Protein AF-A0A560PXY0-F1 (afdb_monomer_lite)

pLDDT: mean 94.49, std 5.34, range [70.31, 98.38]

Secondary structure (DSSP, 8-state):
--EEEEE-TTS-EEEEEEEETT--EEE-EESSSEEEEEE-TT-SS-SEEESSHHHHHHHHHHHHHHH-

Structure (mmCIF, N/CA/C/O backbone):
data_AF-A0A560PXY0-F1
#
_entry.id   AF-A0A560PXY0-F1
#
loop_
_atom_site.group_PDB
_atom_site.id
_atom_site.type_symbol
_atom_site.label_atom_id
_atom_site.label_alt_id
_atom_site.label_comp_id
_atom_site.label_asym_id
_atom_site.label_entity_id
_atom_site.label_seq_id
_atom_site.pdbx_PDB_ins_code
_atom_site.Cartn_x
_atom_site.Cartn_y
_atom_site.Cartn_z
_atom_site.occupancy
_atom_site.B_iso_or_equiv
_atom_site.auth_seq_id
_atom_site.auth_comp_id
_atom_site.auth_asym_id
_atom_site.auth_atom_id
_atom_site.pdbx_PDB_model_num
ATOM 1 N N . MET A 1 1 ? 4.052 3.647 11.273 1.00 90.19 1 MET A N 1
ATOM 2 C CA . MET A 1 1 ? 3.232 2.571 10.673 1.00 90.19 1 MET A CA 1
ATOM 3 C C . MET A 1 1 ? 4.067 1.313 10.473 1.00 90.19 1 MET A C 1
ATOM 5 O O . MET A 1 1 ? 5.158 1.420 9.922 1.00 90.19 1 MET A O 1
ATOM 9 N N . LYS A 1 2 ? 3.608 0.141 10.924 1.00 94.94 2 LYS A N 1
ATOM 10 C CA . LYS A 1 2 ? 4.310 -1.143 10.711 1.00 94.94 2 LYS A CA 1
ATOM 11 C C . LYS A 1 2 ? 3.807 -1.837 9.451 1.00 94.94 2 LYS A C 1
ATOM 13 O O . LYS A 1 2 ? 2.619 -1.782 9.159 1.00 94.94 2 LYS A O 1
ATOM 18 N N . TRP A 1 3 ? 4.711 -2.462 8.698 1.00 96.19 3 TRP A N 1
ATOM 19 C CA . TRP A 1 3 ? 4.400 -3.150 7.442 1.00 96.19 3 TRP A CA 1
ATOM 20 C C . TRP A 1 3 ? 4.807 -4.620 7.554 1.00 96.19 3 TRP A C 1
ATOM 22 O O . TRP A 1 3 ? 5.965 -4.927 7.838 1.00 96.19 3 TRP A O 1
ATOM 32 N N . ALA A 1 4 ? 3.865 -5.525 7.317 1.00 97.00 4 ALA A N 1
ATOM 33 C CA . ALA A 1 4 ? 4.107 -6.960 7.236 1.00 97.00 4 ALA A CA 1
ATOM 34 C C . ALA A 1 4 ? 4.140 -7.410 5.772 1.00 97.00 4 ALA A C 1
ATOM 36 O O . ALA A 1 4 ? 3.472 -6.823 4.923 1.00 97.00 4 ALA A O 1
ATOM 37 N N . VAL A 1 5 ? 4.894 -8.467 5.464 1.00 97.31 5 VAL A N 1
ATOM 38 C CA . VAL A 1 5 ? 4.863 -9.079 4.125 1.00 97.31 5 VAL A CA 1
ATOM 39 C C . VAL A 1 5 ? 3.459 -9.596 3.816 1.00 97.31 5 VAL A C 1
ATOM 41 O O . VAL A 1 5 ? 2.859 -10.304 4.630 1.00 97.31 5 VAL A O 1
ATOM 44 N N . LYS A 1 6 ? 2.928 -9.257 2.639 1.00 95.94 6 LYS A N 1
ATOM 45 C CA . LYS A 1 6 ? 1.641 -9.786 2.192 1.00 95.94 6 LYS A CA 1
ATOM 46 C C . LYS A 1 6 ? 1.811 -11.250 1.801 1.00 95.94 6 LYS A C 1
ATOM 48 O O . LYS A 1 6 ? 2.780 -11.620 1.138 1.00 95.94 6 LYS A O 1
ATOM 53 N N . ARG A 1 7 ? 0.862 -12.087 2.211 1.00 95.88 7 ARG A N 1
ATOM 54 C CA . ARG A 1 7 ? 0.781 -13.491 1.802 1.00 95.88 7 ARG A CA 1
ATOM 55 C C . ARG A 1 7 ? -0.481 -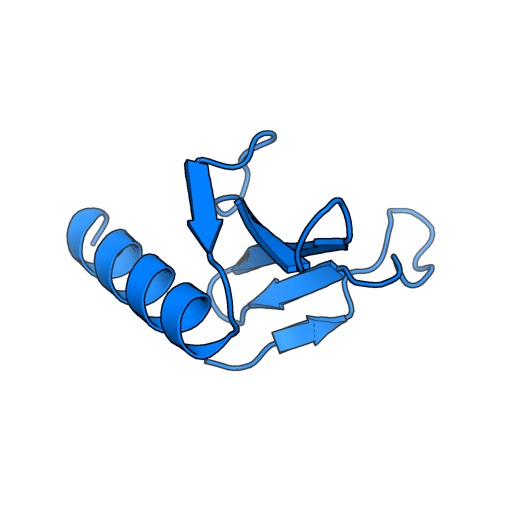13.709 0.979 1.00 95.88 7 ARG A C 1
ATOM 57 O O . ARG A 1 7 ? -1.503 -13.084 1.255 1.00 95.88 7 ARG A O 1
ATOM 64 N N . ASN A 1 8 ? -0.394 -14.558 -0.039 1.00 92.38 8 ASN A N 1
ATOM 65 C CA . ASN A 1 8 ? -1.553 -14.976 -0.820 1.00 92.38 8 ASN A CA 1
A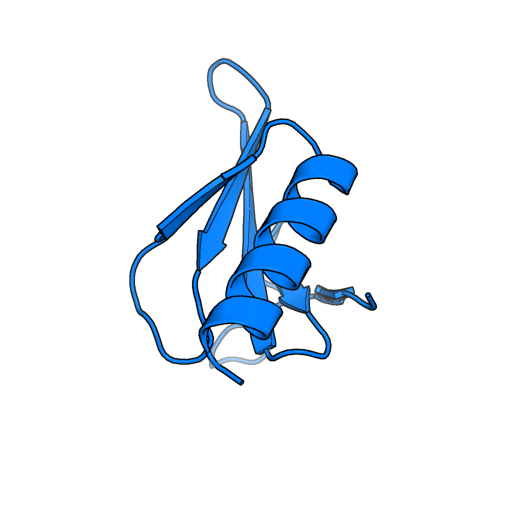TOM 66 C C . ASN A 1 8 ? -2.402 -15.999 -0.036 1.00 92.38 8 ASN A C 1
ATOM 68 O O . ASN A 1 8 ? -2.076 -16.364 1.096 1.00 92.38 8 ASN A O 1
ATOM 72 N N . ARG A 1 9 ? -3.495 -16.471 -0.649 1.00 91.19 9 ARG A N 1
ATOM 73 C CA . ARG A 1 9 ? -4.413 -17.454 -0.049 1.00 91.19 9 ARG A CA 1
ATOM 74 C C . ARG A 1 9 ? -3.719 -18.755 0.370 1.00 91.19 9 ARG A C 1
ATOM 76 O O . ARG A 1 9 ? -4.110 -19.348 1.368 1.00 91.19 9 ARG A O 1
ATOM 83 N N . ASP A 1 10 ? -2.675 -19.148 -0.351 1.00 95.31 10 ASP A N 1
ATOM 84 C CA . ASP A 1 10 ? -1.891 -20.358 -0.088 1.00 95.31 10 ASP A CA 1
ATOM 85 C C . ASP A 1 10 ? -0.773 -20.121 0.947 1.00 95.31 10 ASP A C 1
ATOM 87 O O . ASP A 1 10 ? 0.083 -20.976 1.168 1.00 95.31 10 ASP A O 1
ATOM 91 N N . GLY A 1 11 ? -0.740 -18.940 1.577 1.00 93.81 11 GLY A N 1
ATOM 92 C CA . GLY A 1 11 ? 0.254 -18.559 2.581 1.00 93.81 11 GLY A CA 1
ATOM 93 C C . GLY A 1 11 ? 1.625 -18.181 2.009 1.00 93.81 11 GLY A C 1
ATOM 94 O O . GLY A 1 11 ? 2.548 -17.870 2.775 1.00 93.81 11 GLY A O 1
ATOM 95 N N . GLN A 1 12 ? 1.779 -18.164 0.686 1.00 96.19 12 GLN A N 1
ATOM 96 C CA . GLN A 1 12 ? 3.027 -17.809 0.016 1.00 96.19 12 GLN A CA 1
ATOM 97 C C . GLN A 1 12 ? 3.237 -16.298 0.035 1.00 96.19 12 GLN A C 1
ATOM 99 O O . GLN A 1 12 ? 2.288 -15.524 -0.080 1.00 96.19 12 GLN A O 1
ATOM 104 N N . VAL A 1 13 ? 4.492 -15.868 0.172 1.00 96.62 13 VAL A N 1
ATOM 105 C CA . VAL A 1 13 ? 4.844 -14.443 0.142 1.00 96.62 13 VAL A CA 1
ATOM 106 C C . VAL A 1 13 ? 4.537 -13.874 -1.238 1.00 96.62 13 VAL A C 1
ATOM 108 O O . VAL A 1 13 ? 5.067 -14.342 -2.244 1.00 96.62 13 VAL A O 1
ATOM 111 N N . GLN A 1 14 ? 3.7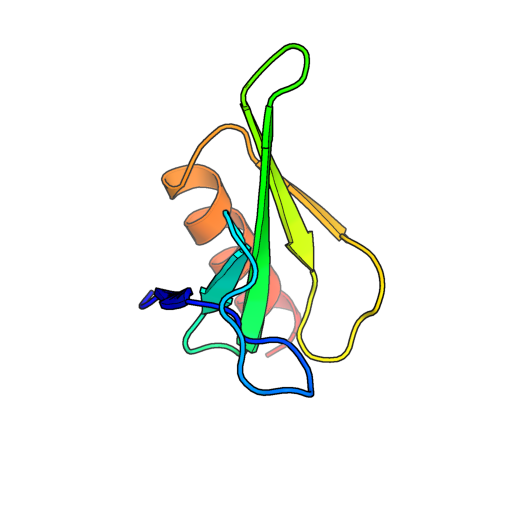20 -12.827 -1.271 1.00 95.00 14 GLN A N 1
ATOM 112 C CA . GLN A 1 14 ? 3.523 -12.028 -2.465 1.00 95.00 14 GLN A CA 1
ATOM 113 C C . GLN A 1 14 ? 4.652 -11.001 -2.529 1.00 95.00 14 GLN A C 1
ATOM 115 O O . GLN A 1 14 ? 4.735 -10.095 -1.698 1.00 95.00 14 GLN A O 1
ATOM 120 N N . GLN A 1 15 ? 5.567 -11.191 -3.480 1.00 93.88 15 GLN A N 1
ATOM 121 C CA . GLN A 1 15 ? 6.746 -10.340 -3.603 1.00 93.88 15 GLN A CA 1
ATOM 122 C C . GLN A 1 15 ? 6.354 -8.872 -3.774 1.00 93.88 15 GLN A C 1
ATOM 124 O O . GLN A 1 15 ? 5.369 -8.554 -4.441 1.00 93.88 15 GLN A O 1
ATOM 129 N N . ASN A 1 16 ? 7.150 -7.989 -3.166 1.00 94.81 16 ASN A N 1
ATOM 130 C CA . ASN A 1 16 ? 6.990 -6.538 -3.260 1.00 94.81 16 ASN A CA 1
ATOM 131 C C . ASN A 1 16 ? 5.594 -6.041 -2.850 1.00 94.81 16 ASN A C 1
ATOM 133 O O . ASN A 1 16 ? 5.128 -5.017 -3.340 1.00 94.81 16 ASN A O 1
ATOM 137 N N . CYS A 1 17 ? 4.910 -6.786 -1.981 1.00 96.81 17 CYS A N 1
ATOM 138 C CA . CYS A 1 17 ? 3.606 -6.430 -1.448 1.00 96.81 17 CYS A CA 1
ATOM 139 C C . CYS A 1 17 ? 3.626 -6.519 0.078 1.00 96.81 17 CYS A C 1
ATOM 141 O O . CYS A 1 17 ? 4.132 -7.482 0.664 1.00 96.81 17 CYS A O 1
ATOM 143 N N . TRP A 1 18 ? 3.019 -5.532 0.723 1.00 98.00 18 TRP A N 1
ATOM 144 C CA . TRP A 1 18 ? 2.943 -5.410 2.171 1.00 98.00 18 TRP A CA 1
ATOM 145 C C . TRP A 1 18 ? 1.526 -5.069 2.618 1.00 98.00 18 TRP A C 1
ATOM 147 O O . TRP A 1 18 ? 0.731 -4.528 1.847 1.00 98.00 18 TRP A O 1
ATOM 157 N N . ILE A 1 19 ? 1.223 -5.398 3.870 1.00 97.81 19 ILE A N 1
ATOM 158 C CA . ILE A 1 19 ? 0.008 -4.980 4.569 1.00 97.81 19 ILE A CA 1
ATOM 159 C C . ILE A 1 19 ? 0.427 -4.139 5.775 1.00 97.81 19 ILE A C 1
ATOM 161 O O . ILE A 1 19 ? 1.311 -4.547 6.534 1.00 97.81 19 ILE A O 1
ATOM 165 N N . THR A 1 20 ? -0.173 -2.963 5.940 1.00 97.81 20 THR A N 1
ATOM 166 C CA . THR A 1 20 ? 0.071 -2.094 7.098 1.00 97.81 20 THR A CA 1
ATOM 167 C C . THR A 1 20 ? -0.669 -2.601 8.339 1.00 97.81 20 THR A C 1
ATOM 169 O O . THR A 1 20 ? -1.627 -3.364 8.238 1.00 97.81 20 THR A O 1
ATOM 172 N N . ASP A 1 21 ? -0.269 -2.158 9.529 1.00 96.75 21 ASP A N 1
ATOM 173 C CA . ASP A 1 21 ? -1.012 -2.398 10.780 1.00 96.75 21 ASP A CA 1
ATOM 174 C C . ASP A 1 21 ? -2.446 -1.830 10.763 1.00 96.75 21 ASP A C 1
ATOM 176 O O . ASP A 1 21 ? -3.312 -2.337 11.472 1.00 96.75 21 ASP A O 1
ATOM 180 N N . SER A 1 22 ? -2.716 -0.847 9.901 1.00 95.88 22 SER A N 1
ATOM 181 C CA . SER A 1 22 ? -4.052 -0.323 9.588 1.00 95.88 22 SER A CA 1
ATOM 182 C C . SER A 1 22 ? -4.793 -1.071 8.461 1.00 95.88 22 SER A C 1
ATOM 184 O O . SER A 1 22 ? -5.893 -0.673 8.086 1.00 95.88 22 SER A O 1
ATOM 186 N N . GLY A 1 23 ? -4.218 -2.144 7.907 1.00 96.75 23 GLY A N 1
ATOM 187 C CA . GLY A 1 23 ? -4.859 -3.028 6.923 1.00 96.75 23 GLY A CA 1
ATOM 188 C C . GLY A 1 23 ? -4.747 -2.600 5.455 1.00 96.75 23 GLY A C 1
ATOM 189 O O . GLY A 1 23 ? -5.305 -3.271 4.584 1.00 96.75 23 GLY A O 1
ATOM 190 N N . TYR A 1 24 ? -4.034 -1.515 5.147 1.00 98.19 24 TYR A N 1
ATOM 191 C CA . TYR A 1 24 ? -3.825 -1.073 3.767 1.00 98.19 24 TYR A CA 1
ATOM 192 C C . TYR A 1 24 ? -2.866 -2.021 3.062 1.00 98.19 24 TYR A C 1
ATOM 194 O O . TYR A 1 24 ? -1.878 -2.466 3.646 1.00 98.19 24 TYR A O 1
ATOM 202 N N . THR A 1 25 ? -3.126 -2.305 1.788 1.00 98.25 25 THR A N 1
ATOM 203 C CA . THR A 1 25 ? -2.156 -3.002 0.939 1.00 98.25 25 THR A CA 1
ATOM 204 C C . THR A 1 25 ? -1.296 -1.981 0.212 1.00 98.25 25 THR A C 1
ATOM 206 O O . THR A 1 25 ? -1.818 -1.076 -0.438 1.00 98.25 25 THR A O 1
ATOM 209 N N . VAL A 1 26 ? 0.017 -2.182 0.263 1.00 97.88 26 VAL A N 1
ATOM 210 C CA . VAL A 1 26 ? 0.997 -1.425 -0.515 1.00 97.88 26 VAL A CA 1
ATOM 211 C C . VAL A 1 26 ? 1.733 -2.403 -1.414 1.00 97.88 26 VAL A C 1
ATOM 213 O O . VAL A 1 26 ? 2.283 -3.389 -0.925 1.00 97.88 26 VAL A O 1
ATOM 216 N N . ALA A 1 27 ? 1.744 -2.150 -2.716 1.00 97.06 27 ALA A N 1
ATOM 217 C CA . ALA A 1 27 ? 2.594 -2.868 -3.662 1.00 97.06 27 ALA A CA 1
ATOM 218 C C . ALA A 1 27 ? 3.733 -1.953 -4.120 1.00 97.06 27 ALA A C 1
ATOM 220 O O . ALA A 1 27 ? 3.589 -0.741 -4.068 1.00 97.06 27 ALA A O 1
ATOM 221 N N . GLU A 1 28 ? 4.850 -2.503 -4.581 1.00 95.56 28 GLU A N 1
ATOM 222 C CA . GLU A 1 28 ? 5.878 -1.757 -5.310 1.00 95.56 28 GLU A CA 1
ATOM 223 C C . GLU A 1 28 ? 5.879 -2.221 -6.770 1.00 95.56 28 GLU A C 1
ATOM 225 O O . GLU A 1 28 ? 6.115 -3.392 -7.077 1.00 95.56 28 GLU A O 1
ATOM 230 N N . CYS A 1 29 ? 5.621 -1.284 -7.679 1.00 90.62 29 CYS A N 1
ATOM 231 C CA . CYS A 1 29 ? 5.717 -1.473 -9.120 1.00 90.62 29 CYS A CA 1
ATOM 232 C C . CYS A 1 29 ? 6.888 -0.646 -9.654 1.00 90.62 29 CYS A C 1
ATOM 234 O O . CYS A 1 29 ? 7.056 0.511 -9.277 1.00 90.62 29 CYS A O 1
ATOM 236 N N . ARG A 1 30 ? 7.702 -1.222 -10.543 1.00 81.50 30 ARG A N 1
ATOM 237 C CA . ARG A 1 30 ? 8.931 -0.586 -11.043 1.00 81.50 30 ARG A CA 1
ATOM 238 C C . ARG A 1 30 ? 8.896 -0.379 -12.553 1.00 81.50 30 ARG A C 1
ATOM 240 O O . ARG A 1 30 ? 9.649 -1.057 -13.233 1.00 81.50 30 ARG A O 1
ATOM 247 N N . LEU A 1 31 ? 8.038 0.497 -13.087 1.00 77.81 31 LEU A N 1
ATOM 248 C CA . LEU A 1 31 ? 8.065 0.867 -14.515 1.00 77.81 31 LEU A CA 1
ATOM 249 C C . LEU A 1 31 ? 7.372 2.225 -14.766 1.00 77.81 31 LEU A C 1
ATOM 251 O O . LEU A 1 31 ? 6.190 2.343 -14.443 1.00 77.81 31 LEU A O 1
ATOM 255 N N . PRO A 1 32 ? 8.026 3.224 -15.398 1.00 81.31 32 PRO A N 1
ATOM 256 C CA . PRO A 1 32 ? 9.477 3.402 -15.597 1.00 81.31 32 PRO A CA 1
ATOM 257 C C . PRO A 1 32 ? 10.217 3.819 -14.310 1.00 81.31 32 PRO A C 1
ATOM 259 O O . PRO A 1 32 ? 11.422 3.630 -14.200 1.00 81.31 32 PRO A O 1
ATOM 262 N N . GLU A 1 33 ? 9.491 4.335 -13.320 1.00 85.25 33 GLU A N 1
ATOM 263 C CA . GLU A 1 33 ? 9.994 4.682 -11.991 1.00 85.25 33 GLU A CA 1
ATOM 264 C C . GLU A 1 33 ? 9.316 3.805 -10.935 1.00 85.25 33 GLU A C 1
ATOM 266 O O . GLU A 1 33 ? 8.239 3.249 -11.174 1.00 85.25 33 GLU A O 1
ATOM 271 N N . ALA A 1 34 ? 9.929 3.687 -9.755 1.00 85.25 34 ALA A N 1
ATOM 272 C CA . ALA A 1 34 ? 9.269 3.050 -8.626 1.00 85.25 34 ALA A CA 1
ATOM 273 C C . ALA A 1 34 ? 8.006 3.844 -8.257 1.00 85.25 34 ALA A C 1
ATOM 275 O O . ALA A 1 34 ? 8.036 5.067 -8.073 1.00 85.25 34 ALA A O 1
ATOM 276 N N . ARG A 1 35 ? 6.885 3.136 -8.180 1.00 93.75 35 ARG A N 1
ATOM 277 C CA . ARG A 1 35 ? 5.625 3.636 -7.647 1.00 93.75 35 ARG A CA 1
ATOM 278 C C . ARG A 1 35 ? 5.056 2.624 -6.677 1.00 93.75 35 ARG A C 1
ATOM 280 O O . ARG A 1 35 ? 5.205 1.416 -6.858 1.00 93.75 35 ARG A O 1
ATOM 287 N N . TYR A 1 36 ? 4.362 3.142 -5.680 1.00 96.88 36 TYR A N 1
ATOM 288 C CA . TYR A 1 36 ? 3.708 2.373 -4.645 1.00 96.88 36 TYR A CA 1
ATOM 289 C C . TYR A 1 36 ? 2.195 2.560 -4.751 1.00 96.88 36 TYR A C 1
ATOM 291 O O . TYR A 1 36 ? 1.677 3.546 -4.224 1.00 96.88 36 TYR A O 1
ATOM 299 N N . PRO A 1 37 ? 1.469 1.675 -5.460 1.00 97.06 37 PRO A N 1
ATOM 300 C CA . PRO A 1 37 ? 0.015 1.663 -5.418 1.00 97.06 37 PRO A CA 1
ATOM 301 C C . PRO A 1 37 ? -0.477 1.327 -4.007 1.00 97.06 37 PRO A C 1
ATOM 303 O O . PRO A 1 37 ? -0.035 0.346 -3.402 1.00 97.06 37 PRO A O 1
ATOM 306 N N . ILE A 1 38 ? -1.417 2.124 -3.504 1.00 98.06 38 ILE A N 1
ATOM 307 C CA . ILE A 1 38 ? -1.981 2.006 -2.156 1.00 98.06 38 ILE A CA 1
ATOM 308 C C . ILE A 1 38 ? -3.456 1.635 -2.280 1.00 98.06 38 ILE A C 1
ATOM 310 O O . ILE A 1 38 ? -4.234 2.343 -2.921 1.00 98.06 38 ILE A O 1
ATOM 314 N N . THR A 1 39 ? -3.847 0.526 -1.660 1.00 98.38 39 THR A N 1
ATOM 315 C CA . THR A 1 39 ? -5.217 -0.008 -1.679 1.00 98.38 39 THR A CA 1
ATOM 316 C C . THR A 1 39 ? -5.784 -0.025 -0.264 1.00 98.38 39 THR A C 1
ATOM 318 O O . THR A 1 39 ? -5.112 -0.483 0.665 1.00 98.38 39 THR A O 1
ATOM 321 N N . ARG A 1 40 ? -7.015 0.475 -0.097 1.00 98.12 40 ARG A N 1
ATOM 322 C CA . ARG A 1 40 ? -7.706 0.510 1.202 1.00 98.12 40 ARG A CA 1
ATOM 323 C C . ARG A 1 40 ? -7.995 -0.900 1.735 1.00 98.12 40 ARG A C 1
ATOM 325 O O . ARG A 1 40 ? -8.108 -1.835 0.937 1.00 98.12 40 ARG A O 1
ATOM 332 N N . PRO A 1 41 ? -8.174 -1.064 3.058 1.00 96.75 41 PRO A N 1
ATOM 333 C CA . PRO A 1 41 ? -8.652 -2.320 3.626 1.00 96.75 41 PRO A CA 1
ATOM 334 C C . PRO A 1 41 ? -9.959 -2.767 2.955 1.00 96.75 41 PRO A C 1
ATOM 336 O O . PRO A 1 41 ? -10.916 -2.001 2.879 1.00 96.75 41 PRO A O 1
ATOM 339 N N . GLY A 1 42 ? -9.988 -3.999 2.445 1.00 94.38 42 GLY A N 1
ATOM 340 C CA . GLY A 1 42 ? -11.166 -4.580 1.788 1.00 94.38 42 GLY A CA 1
ATOM 341 C C . GLY A 1 42 ? -11.472 -4.064 0.375 1.00 94.38 42 GLY A C 1
ATOM 342 O O . GLY A 1 42 ? -12.447 -4.517 -0.213 1.00 94.38 42 GLY A O 1
ATOM 343 N N . ALA A 1 43 ? -10.669 -3.149 -0.177 1.00 96.38 43 ALA A N 1
ATOM 344 C CA . ALA A 1 43 ? -10.819 -2.694 -1.557 1.00 96.38 43 ALA A CA 1
ATOM 345 C C . ALA A 1 43 ? -10.005 -3.559 -2.532 1.00 96.38 43 ALA A C 1
ATOM 347 O O . ALA A 1 43 ? -8.945 -4.079 -2.183 1.00 96.38 43 ALA A O 1
ATOM 348 N N . ASP A 1 44 ? -10.475 -3.639 -3.778 1.00 93.56 44 ASP A N 1
ATOM 349 C CA . ASP A 1 44 ? -9.816 -4.411 -4.840 1.00 93.56 44 ASP A CA 1
ATOM 350 C C . ASP A 1 44 ? -8.863 -3.572 -5.708 1.00 93.56 44 ASP A C 1
ATOM 352 O O . ASP A 1 44 ? -7.997 -4.124 -6.387 1.00 93.56 44 ASP A O 1
ATOM 356 N N . LEU A 1 45 ? -9.003 -2.239 -5.699 1.00 95.88 45 LEU A N 1
ATOM 357 C CA . LEU A 1 45 ? -8.244 -1.327 -6.560 1.00 95.88 45 LEU A CA 1
ATOM 358 C C . LEU A 1 45 ? -7.485 -0.256 -5.761 1.00 95.88 45 LEU A C 1
ATOM 360 O O . LEU A 1 45 ? -8.018 0.261 -4.771 1.00 95.88 45 LEU A O 1
ATOM 364 N N . PRO A 1 46 ? -6.276 0.139 -6.212 1.00 97.19 46 PRO A N 1
ATOM 365 C CA . PRO A 1 46 ? -5.557 1.259 -5.625 1.00 97.19 46 PRO A CA 1
ATOM 366 C C . PRO A 1 46 ? -6.353 2.561 -5.721 1.00 97.19 46 PRO A C 1
ATOM 368 O O . PRO A 1 46 ? -6.961 2.851 -6.750 1.00 97.19 46 PRO A O 1
ATOM 371 N N . PHE A 1 47 ? -6.298 3.375 -4.670 1.00 97.38 47 PHE A N 1
ATOM 372 C CA . PHE A 1 47 ? -6.880 4.723 -4.671 1.00 97.38 47 PHE A CA 1
ATOM 373 C C . PHE A 1 47 ? -5.822 5.825 -4.815 1.00 97.38 47 PHE A C 1
ATOM 375 O O . PHE A 1 47 ? -6.168 6.972 -5.090 1.00 97.38 47 PHE A O 1
ATOM 382 N N . ALA A 1 48 ? -4.545 5.487 -4.613 1.00 97.25 48 ALA A N 1
ATOM 383 C CA . ALA A 1 48 ? -3.424 6.413 -4.686 1.00 97.25 48 ALA A CA 1
ATOM 384 C C . ALA A 1 48 ? -2.138 5.707 -5.137 1.00 97.25 48 ALA A C 1
ATOM 386 O O . ALA A 1 48 ? -2.008 4.485 -5.030 1.00 97.25 48 ALA A O 1
ATOM 387 N N . TYR A 1 49 ? -1.182 6.504 -5.614 1.00 96.19 49 TYR A N 1
ATOM 388 C CA . TYR A 1 49 ? 0.145 6.066 -6.037 1.00 96.19 49 TYR A CA 1
ATOM 389 C C . TYR A 1 49 ? 1.185 6.998 -5.424 1.00 96.19 49 TYR A C 1
ATOM 391 O O . TYR A 1 49 ? 1.138 8.202 -5.665 1.00 96.19 49 TYR A O 1
ATOM 399 N N . ALA A 1 50 ? 2.121 6.441 -4.665 1.00 96.31 50 ALA A N 1
ATOM 400 C CA . ALA A 1 50 ? 3.231 7.181 -4.071 1.00 96.31 50 ALA A CA 1
ATOM 401 C C . ALA A 1 50 ? 4.548 6.906 -4.808 1.00 96.31 50 ALA A C 1
ATOM 403 O O . ALA A 1 50 ? 4.709 5.865 -5.446 1.00 96.31 50 ALA A O 1
ATOM 404 N N . LYS A 1 51 ? 5.506 7.822 -4.720 1.00 94.62 51 LYS A N 1
ATOM 405 C CA . LYS A 1 51 ? 6.859 7.698 -5.281 1.00 94.62 51 LYS A CA 1
ATOM 406 C C . LYS A 1 51 ? 7.837 7.006 -4.329 1.00 94.62 51 LYS A C 1
ATOM 408 O O . LYS A 1 51 ? 8.790 6.377 -4.778 1.00 94.62 51 LYS A O 1
ATOM 413 N N . ASP A 1 52 ? 7.586 7.085 -3.027 1.00 94.50 52 ASP A N 1
ATOM 414 C CA . ASP A 1 52 ? 8.438 6.539 -1.975 1.00 94.50 52 ASP A CA 1
ATOM 415 C C . ASP A 1 52 ? 7.611 6.122 -0.748 1.00 94.50 5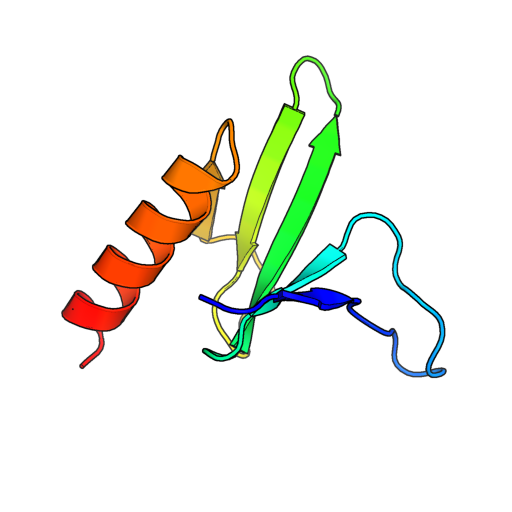2 ASP A C 1
ATOM 417 O O . ASP A 1 52 ? 6.391 6.281 -0.707 1.00 94.50 52 ASP A O 1
ATOM 421 N N . ARG A 1 53 ? 8.278 5.531 0.248 1.00 94.56 53 ARG A N 1
ATOM 422 C CA . ARG A 1 53 ? 7.619 5.011 1.453 1.00 94.56 53 ARG A CA 1
ATOM 423 C C . ARG A 1 53 ? 7.090 6.104 2.377 1.00 94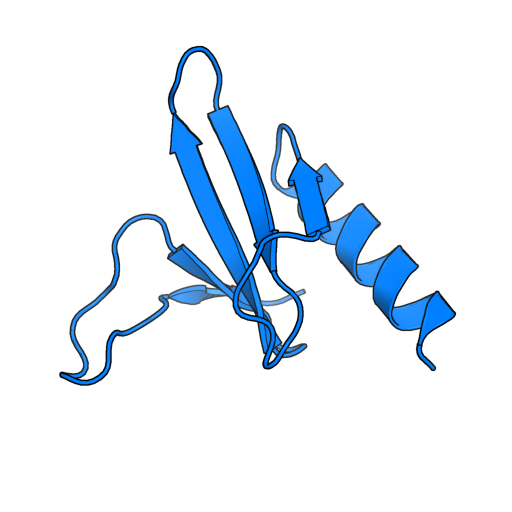.56 53 ARG A C 1
ATOM 425 O O . ARG A 1 53 ? 6.080 5.869 3.035 1.00 94.56 53 ARG A O 1
ATOM 432 N N . ASP A 1 54 ? 7.746 7.255 2.431 1.00 96.44 54 ASP A N 1
ATOM 433 C CA . ASP A 1 54 ? 7.322 8.352 3.302 1.00 96.44 54 ASP A CA 1
ATOM 434 C C . ASP A 1 54 ? 6.013 8.950 2.779 1.00 96.44 54 ASP A C 1
ATOM 436 O O . ASP A 1 54 ? 5.073 9.176 3.541 1.00 96.44 54 ASP A O 1
ATOM 440 N N . GLU A 1 55 ? 5.894 9.086 1.457 1.00 97.44 55 GLU A N 1
ATOM 441 C CA . GLU A 1 55 ? 4.662 9.503 0.795 1.00 97.44 55 GLU A CA 1
ATOM 442 C C . GLU A 1 55 ? 3.540 8.463 0.959 1.00 97.44 55 GLU A C 1
ATOM 444 O O . GLU A 1 55 ? 2.386 8.846 1.155 1.00 97.44 55 GLU A O 1
ATOM 449 N N . VAL A 1 56 ? 3.851 7.157 0.985 1.00 97.81 56 VAL A N 1
ATOM 450 C CA . VAL A 1 56 ? 2.853 6.129 1.347 1.00 97.81 56 VAL A CA 1
ATOM 451 C C . VAL A 1 56 ? 2.299 6.364 2.752 1.00 97.81 56 VAL A C 1
ATOM 453 O O . VAL A 1 56 ? 1.083 6.319 2.941 1.00 97.81 56 VAL A O 1
ATOM 456 N N . ILE A 1 57 ? 3.171 6.605 3.735 1.00 97.88 57 ILE A N 1
ATOM 457 C CA . ILE A 1 57 ? 2.757 6.828 5.127 1.00 97.88 57 ILE A CA 1
ATOM 458 C C . ILE A 1 57 ? 1.867 8.071 5.215 1.00 97.88 57 ILE A C 1
ATOM 460 O O . ILE A 1 57 ? 0.763 7.978 5.750 1.00 97.88 57 ILE A O 1
ATOM 464 N N . ALA A 1 58 ? 2.299 9.187 4.622 1.00 98.12 58 ALA A N 1
ATOM 465 C CA . ALA A 1 58 ? 1.547 10.439 4.630 1.00 98.12 58 ALA A CA 1
ATOM 466 C C . ALA A 1 58 ? 0.145 10.287 4.010 1.00 98.12 58 ALA A C 1
ATOM 468 O O . ALA A 1 58 ? -0.840 10.765 4.574 1.00 98.12 58 ALA A O 1
ATOM 469 N N . ILE A 1 59 ? 0.034 9.579 2.879 1.00 98.31 59 ILE A N 1
ATOM 470 C CA . ILE A 1 59 ? -1.256 9.327 2.221 1.00 98.31 59 ILE A CA 1
ATOM 471 C C . ILE A 1 59 ? -2.180 8.492 3.112 1.00 98.31 59 ILE A C 1
ATOM 473 O O . ILE A 1 59 ? -3.364 8.811 3.230 1.00 98.31 59 ILE A O 1
ATOM 477 N N . ILE A 1 60 ? -1.668 7.431 3.742 1.00 98.19 60 ILE A N 1
ATOM 478 C CA . ILE A 1 60 ? -2.491 6.566 4.597 1.00 98.19 60 ILE A CA 1
ATOM 479 C C . ILE A 1 60 ? -2.946 7.318 5.854 1.00 98.19 60 ILE A C 1
ATOM 481 O O . ILE A 1 60 ? -4.105 7.198 6.242 1.00 98.19 60 ILE A O 1
ATOM 485 N N . GLU A 1 61 ? -2.081 8.114 6.483 1.00 97.69 61 GLU A N 1
ATOM 486 C CA . GLU A 1 61 ? -2.445 8.931 7.651 1.00 97.69 61 GLU A CA 1
ATOM 487 C C . GLU A 1 61 ? -3.519 9.976 7.312 1.00 97.69 61 GLU A C 1
ATOM 489 O O . GLU A 1 61 ? -4.476 10.169 8.073 1.00 97.69 61 GLU A O 1
ATOM 494 N N . GLN A 1 62 ? -3.418 10.600 6.135 1.00 97.94 62 GLN A N 1
ATOM 495 C CA . GLN A 1 62 ? -4.445 11.509 5.636 1.00 97.94 62 GLN A CA 1
ATOM 496 C C . GLN A 1 62 ? -5.775 10.786 5.368 1.00 97.94 62 GLN A C 1
ATOM 498 O O . GLN A 1 62 ? -6.831 11.320 5.708 1.00 97.94 62 GLN A O 1
ATOM 503 N N . ASP A 1 63 ? -5.747 9.593 4.764 1.00 97.69 63 ASP A N 1
ATOM 504 C CA . ASP A 1 63 ? -6.961 8.814 4.484 1.00 97.69 63 ASP A CA 1
ATOM 505 C C . ASP A 1 63 ? -7.651 8.365 5.778 1.00 97.69 63 ASP A C 1
ATOM 507 O O . ASP A 1 63 ? -8.847 8.595 5.940 1.00 97.69 63 ASP A O 1
ATOM 511 N N . LEU A 1 64 ? -6.881 7.849 6.745 1.00 96.31 64 LEU A N 1
ATOM 512 C CA . LEU A 1 64 ? -7.374 7.465 8.070 1.00 96.31 64 LEU A CA 1
ATOM 513 C C . LEU A 1 64 ? -8.079 8.624 8.782 1.00 96.31 64 LEU A C 1
ATOM 515 O O . LEU A 1 64 ? -9.150 8.425 9.348 1.00 96.31 64 LEU A O 1
ATOM 519 N N . THR A 1 65 ? -7.518 9.834 8.709 1.00 95.69 65 THR A N 1
ATOM 520 C CA . THR A 1 65 ? -8.112 11.039 9.316 1.00 95.69 65 THR A CA 1
ATOM 521 C C . THR A 1 65 ? -9.442 11.430 8.662 1.00 95.69 65 THR A C 1
ATOM 523 O O . THR A 1 65 ? -10.296 12.019 9.314 1.00 95.69 65 THR A O 1
ATOM 526 N N . ARG A 1 66 ? -9.643 11.117 7.374 1.00 91.12 66 ARG A N 1
ATOM 527 C CA . ARG A 1 66 ? -10.886 11.426 6.642 1.00 91.12 66 ARG A CA 1
ATOM 528 C C . ARG A 1 66 ? -11.994 10.400 6.865 1.00 91.12 66 ARG A C 1
ATOM 530 O O . ARG A 1 66 ? -13.151 10.718 6.606 1.00 91.12 66 ARG A O 1
ATOM 537 N N . THR A 1 67 ? -11.638 9.177 7.248 1.00 81.75 67 THR A N 1
ATOM 538 C CA . THR A 1 67 ? -12.577 8.059 7.436 1.00 81.75 67 THR A CA 1
ATOM 539 C C . THR A 1 67 ? -12.889 7.756 8.904 1.00 81.75 67 THR A C 1
ATOM 541 O O 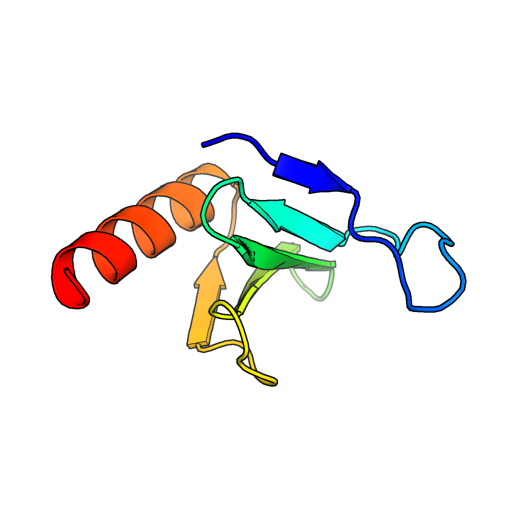. THR A 1 67 ? -13.717 6.884 9.158 1.00 81.75 67 THR A O 1
ATOM 544 N N . ALA A 1 68 ? -12.202 8.422 9.838 1.00 70.31 68 ALA A N 1
ATOM 545 C CA . ALA A 1 68 ? -12.490 8.396 11.273 1.00 70.31 68 ALA A CA 1
ATOM 546 C C . ALA A 1 68 ? -13.708 9.269 11.607 1.00 70.31 68 ALA A C 1
ATOM 548 O O . ALA A 1 68 ? -14.496 8.839 12.478 1.00 70.31 68 ALA A O 1
#

Sequence (68 aa):
MKWAVKRNRDGQVQQNCWITDSGYTVAECRLPEARYPITRPGADLPFAYAKDRDEVIAIIEQDLTRTA

Foldseek 3Di:
DDWDFDADPVRHGDPQWTADPQGKIWHWDPPVATKIFIHHHPGDHGPDIDRDDVRVVVVVVVVVVVVD

Radius of gyration: 11.72 Å; chains: 1; bounding box: 23×32×27 Å